Protein AF-A0A0L0LM02-F1 (afdb_monomer)

Mean predicted aligned error: 5.7 Å

Secondary structure (DSSP, 8-state):
--EEEEEEE-TTS-EEEEEEEEEEETTEEEEEEEEEETTEEEEEEEEHHHHHHHHHHHHHHHHHT-

Nearest PDB structures (foldseek):
  5yje-assembly1_B  TM=7.592E-01  e=4.217E-01  Homo sapiens
  3brw-assembly3_C  TM=6.806E-01  e=7.826E-01  Homo sapiens
  3brw-assembly1_A  TM=7.102E-01  e=1.719E+00  Homo sapiens
  1srq-assembly2_C  TM=7.988E-01  e=3.996E+00  Homo sapiens
  1srq-assembly1_B  TM=7.895E-01  e=6.628E+00  Homo sapiens

pLDDT: mean 82.74, std 12.01, range [43.41, 93.94]

Sequence (66 aa):
MKTYSRQFKNEHGDTVTIRTNEETRYGIDGVQVLVGGAEGDTEFFVTKQEAVELYEALGAILKRGR

Structure (mmCIF, N/CA/C/O backbone):
data_AF-A0A0L0LM02-F1
#
_entry.id   AF-A0A0L0LM02-F1
#
loop_
_atom_site.group_PDB
_atom_site.id
_atom_site.type_symbol
_atom_site.label_atom_id
_atom_site.label_alt_id
_atom_site.label_comp_id
_atom_site.label_asym_id
_atom_site.label_entity_id
_atom_site.label_seq_id
_atom_site.pdbx_PDB_ins_code
_atom_site.Cartn_x
_atom_site.Cartn_y
_atom_site.Cartn_z
_atom_site.occupancy
_atom_site.B_iso_or_equiv
_atom_site.auth_seq_id
_atom_site.auth_comp_id
_atom_site.auth_asym_id
_atom_site.auth_atom_id
_atom_site.pdbx_PDB_model_num
ATOM 1 N N . MET A 1 1 ? 0.833 -4.605 14.817 1.00 59.22 1 MET A N 1
ATOM 2 C CA . MET A 1 1 ? 0.636 -3.892 13.540 1.00 59.22 1 MET A CA 1
ATOM 3 C C . MET A 1 1 ? 1.254 -4.739 12.441 1.00 59.22 1 MET A C 1
ATOM 5 O O . MET A 1 1 ? 2.417 -5.102 12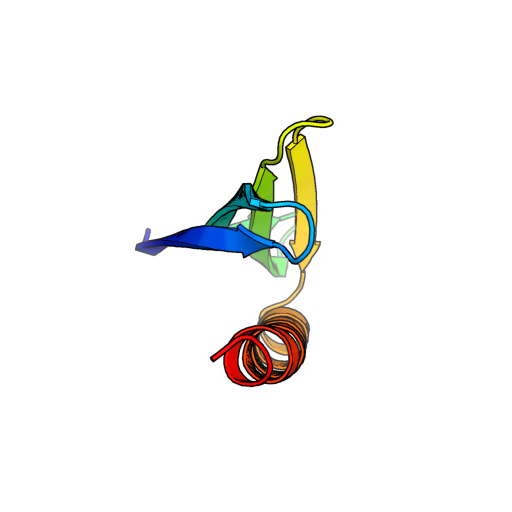.583 1.00 59.22 1 MET A O 1
ATOM 9 N N . LYS A 1 2 ? 0.479 -5.168 11.439 1.00 65.12 2 LYS A N 1
ATOM 10 C CA . LYS A 1 2 ? 1.012 -5.934 10.304 1.00 65.12 2 LYS A CA 1
ATOM 11 C C . LYS A 1 2 ? 1.252 -4.964 9.155 1.00 65.12 2 LYS A C 1
ATOM 13 O O . LYS A 1 2 ? 0.305 -4.368 8.658 1.00 65.12 2 LYS A O 1
ATOM 18 N N . THR A 1 3 ? 2.509 -4.818 8.759 1.00 78.00 3 THR A N 1
ATOM 19 C CA . THR A 1 3 ? 2.891 -4.029 7.589 1.00 78.00 3 THR A CA 1
ATOM 20 C C . THR A 1 3 ? 3.187 -4.985 6.446 1.00 78.00 3 THR A C 1
ATOM 22 O O . THR A 1 3 ? 4.017 -5.884 6.595 1.00 78.00 3 THR A O 1
ATOM 25 N N . TYR A 1 4 ? 2.517 -4.804 5.312 1.00 81.31 4 TYR A N 1
ATOM 26 C CA . TYR A 1 4 ? 2.809 -5.552 4.093 1.00 81.31 4 TYR A CA 1
ATOM 27 C C . TYR A 1 4 ? 3.537 -4.638 3.118 1.00 81.31 4 TYR A C 1
ATOM 29 O O . TYR A 1 4 ? 3.160 -3.487 2.936 1.00 81.31 4 TYR A O 1
ATOM 37 N N . SER A 1 5 ? 4.596 -5.143 2.493 1.00 85.25 5 SER A N 1
ATOM 38 C CA . SER A 1 5 ? 5.371 -4.399 1.502 1.00 85.25 5 SER A CA 1
ATOM 39 C C . SER A 1 5 ? 5.635 -5.293 0.304 1.00 85.25 5 SER A C 1
ATOM 41 O O . SER A 1 5 ? 6.095 -6.425 0.462 1.00 85.25 5 SER A O 1
ATOM 43 N N . ARG A 1 6 ? 5.365 -4.789 -0.898 1.00 84.69 6 ARG A N 1
ATOM 44 C CA . ARG A 1 6 ? 5.654 -5.481 -2.152 1.00 84.69 6 ARG A CA 1
ATOM 45 C C . ARG A 1 6 ? 6.289 -4.524 -3.144 1.00 84.69 6 ARG A C 1
ATOM 47 O O . ARG A 1 6 ? 5.834 -3.400 -3.301 1.00 84.69 6 ARG A O 1
ATOM 54 N N . GLN A 1 7 ? 7.308 -5.008 -3.840 1.00 88.69 7 GLN A N 1
ATOM 55 C CA . GLN A 1 7 ? 8.008 -4.268 -4.880 1.00 88.69 7 GLN A CA 1
ATOM 56 C C . GLN A 1 7 ? 7.894 -5.015 -6.211 1.00 88.69 7 GLN A C 1
ATOM 58 O O . GLN A 1 7 ? 7.961 -6.247 -6.237 1.00 88.69 7 GLN A O 1
ATOM 63 N N . PHE A 1 8 ? 7.704 -4.286 -7.306 1.00 84.69 8 PHE A N 1
ATOM 64 C CA . PHE A 1 8 ? 7.655 -4.833 -8.664 1.00 84.69 8 PHE A CA 1
ATOM 65 C C . PHE A 1 8 ? 8.132 -3.794 -9.688 1.00 84.69 8 PHE A C 1
ATOM 67 O O . PHE A 1 8 ? 8.362 -2.635 -9.343 1.00 84.69 8 PHE A O 1
A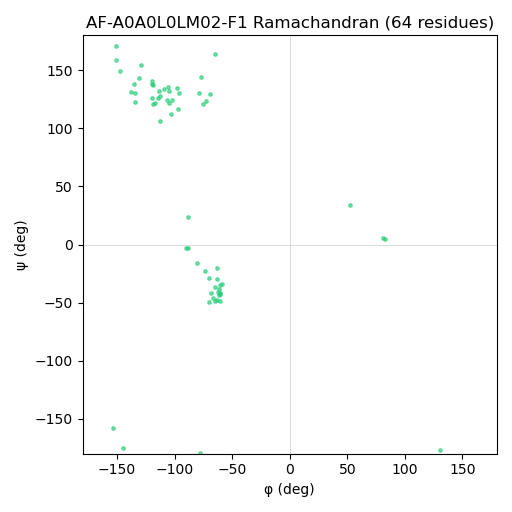TOM 74 N N . LYS A 1 9 ? 8.319 -4.222 -10.941 1.00 84.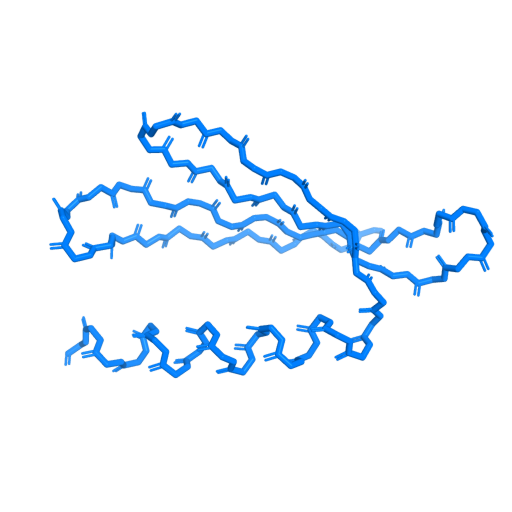94 9 LYS A N 1
ATOM 75 C CA . LYS A 1 9 ? 8.588 -3.329 -12.072 1.00 84.94 9 LYS A CA 1
ATOM 76 C C . LYS A 1 9 ? 7.288 -3.035 -12.818 1.00 84.94 9 LYS A C 1
ATOM 78 O O . LYS A 1 9 ? 6.553 -3.978 -13.101 1.00 84.94 9 LYS A O 1
ATOM 83 N N . ASN A 1 10 ? 6.988 -1.767 -13.093 1.00 80.50 10 ASN A N 1
ATOM 84 C CA . ASN A 1 10 ? 5.860 -1.398 -13.956 1.00 80.50 10 ASN A CA 1
ATOM 85 C C . ASN A 1 10 ? 6.218 -1.598 -15.447 1.00 80.50 10 ASN A C 1
ATOM 87 O O . ASN A 1 10 ? 7.330 -2.011 -15.780 1.00 80.50 10 ASN A O 1
ATOM 91 N N . GLU A 1 11 ? 5.284 -1.279 -16.344 1.00 78.31 11 GLU A N 1
ATOM 92 C CA . GLU A 1 11 ? 5.461 -1.410 -17.802 1.00 78.31 11 GLU A CA 1
ATOM 93 C C . GLU A 1 11 ? 6.575 -0.512 -18.372 1.00 78.31 11 GLU A C 1
ATOM 95 O O . GLU A 1 11 ? 7.120 -0.804 -19.434 1.00 78.31 11 GLU A O 1
ATOM 100 N N . HIS A 1 12 ? 6.965 0.538 -17.648 1.00 80.12 12 HIS A N 1
ATOM 101 C CA . HIS A 1 12 ? 8.065 1.435 -18.007 1.00 80.12 12 HIS A CA 1
ATOM 102 C C . HIS A 1 12 ? 9.431 0.956 -17.480 1.00 80.12 12 HIS A C 1
ATOM 104 O O . HIS A 1 12 ? 10.458 1.560 -17.780 1.00 80.12 12 HIS A O 1
ATOM 110 N N . GLY A 1 13 ? 9.475 -0.147 -16.721 1.00 84.31 13 GLY A N 1
ATOM 111 C CA . GLY A 1 13 ? 10.696 -0.662 -16.092 1.00 84.31 13 GLY A CA 1
ATOM 112 C C . GLY A 1 13 ? 11.053 0.019 -14.765 1.00 84.31 13 GLY A C 1
ATOM 113 O O . GLY A 1 13 ? 12.076 -0.315 -14.146 1.00 84.31 13 GLY A O 1
ATOM 114 N N . ASP A 1 14 ? 10.198 0.916 -14.277 1.00 84.19 14 ASP A N 1
ATOM 115 C CA . ASP A 1 14 ? 10.386 1.610 -13.011 1.00 84.19 14 ASP A CA 1
ATOM 116 C C . ASP A 1 14 ? 10.052 0.708 -11.838 1.00 84.19 14 ASP A C 1
ATOM 118 O O . ASP A 1 14 ? 9.141 -0.121 -11.875 1.00 84.19 14 ASP A O 1
ATOM 122 N N . THR A 1 15 ? 10.813 0.876 -10.764 1.00 88.06 15 THR A N 1
ATOM 123 C CA . THR A 1 15 ? 10.522 0.199 -9.507 1.00 88.06 15 THR A CA 1
ATOM 124 C C . THR A 1 15 ? 9.340 0.876 -8.828 1.00 88.06 15 THR A C 1
ATOM 126 O O . THR A 1 15 ? 9.434 2.040 -8.454 1.00 88.06 15 THR A O 1
ATOM 129 N N . VAL A 1 16 ? 8.276 0.114 -8.593 1.00 86.81 16 VAL A N 1
ATOM 130 C CA . VAL A 1 16 ? 7.134 0.524 -7.776 1.00 86.81 16 VAL A CA 1
ATOM 131 C C . VAL A 1 16 ? 7.147 -0.263 -6.471 1.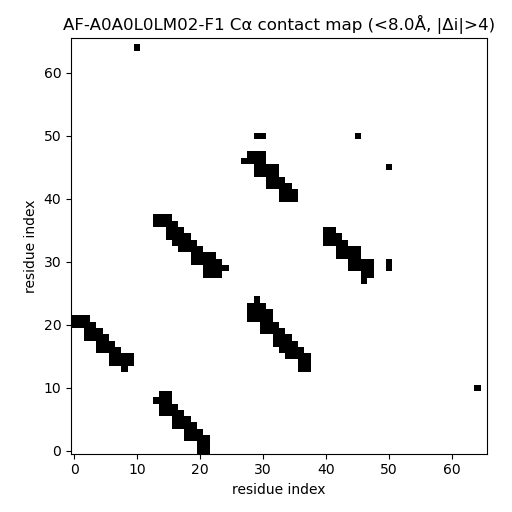00 86.81 16 VAL A C 1
ATOM 133 O O . VAL A 1 16 ? 7.324 -1.484 -6.474 1.00 86.81 16 VAL A O 1
ATOM 136 N N . THR A 1 17 ? 6.956 0.433 -5.354 1.00 89.31 17 THR A N 1
ATOM 137 C CA . THR A 1 17 ? 6.856 -0.143 -4.010 1.00 89.31 17 THR A CA 1
ATOM 138 C C . THR A 1 17 ? 5.493 0.184 -3.426 1.00 89.31 17 THR A C 1
ATOM 140 O O . THR A 1 17 ? 5.160 1.348 -3.256 1.00 89.31 17 THR A O 1
ATOM 143 N N . ILE A 1 18 ? 4.717 -0.834 -3.072 1.00 88.69 18 ILE A N 1
ATOM 144 C CA . ILE A 1 18 ? 3.451 -0.674 -2.358 1.00 88.69 18 ILE A CA 1
ATOM 145 C C . ILE A 1 18 ? 3.665 -1.123 -0.921 1.00 88.69 18 ILE A C 1
ATOM 147 O O . ILE A 1 18 ? 4.083 -2.259 -0.683 1.00 88.69 18 ILE A O 1
ATOM 151 N N . ARG A 1 19 ? 3.362 -0.247 0.034 1.00 90.44 19 ARG A N 1
ATOM 152 C CA . ARG A 1 19 ? 3.338 -0.551 1.463 1.00 90.44 19 ARG A CA 1
ATOM 153 C C . ARG A 1 19 ? 1.941 -0.324 1.996 1.00 90.44 19 ARG A C 1
ATOM 155 O O . ARG A 1 19 ? 1.312 0.674 1.663 1.00 90.44 19 ARG A O 1
ATOM 162 N N . THR A 1 20 ? 1.471 -1.233 2.833 1.00 89.94 20 THR A N 1
ATOM 163 C CA . THR A 1 20 ? 0.192 -1.084 3.512 1.00 89.94 20 THR A CA 1
ATOM 164 C C . THR A 1 20 ? 0.325 -1.347 4.994 1.00 89.94 20 THR A C 1
ATOM 166 O O . THR A 1 20 ? 1.096 -2.211 5.429 1.00 89.94 20 THR A O 1
ATOM 169 N N . ASN A 1 21 ? -0.430 -0.580 5.768 1.00 91.94 21 ASN A N 1
ATOM 170 C CA . ASN A 1 21 ? -0.469 -0.681 7.212 1.00 91.94 21 ASN A CA 1
ATOM 171 C C . ASN A 1 21 ? -1.913 -0.555 7.700 1.00 91.94 21 ASN A C 1
ATOM 173 O O . ASN A 1 21 ? -2.625 0.358 7.294 1.00 91.94 21 ASN A O 1
ATOM 177 N N . GLU A 1 22 ? -2.348 -1.470 8.563 1.00 92.44 22 GLU A N 1
ATOM 178 C CA . GLU A 1 22 ? -3.647 -1.340 9.230 1.00 92.44 22 GLU A CA 1
ATOM 179 C C . GLU A 1 22 ? -3.598 -0.180 10.233 1.00 92.44 22 GLU A C 1
ATOM 181 O O . GLU A 1 22 ? -2.691 -0.117 11.068 1.00 92.44 22 GLU A O 1
ATOM 186 N N . GLU A 1 23 ? -4.576 0.720 10.157 1.00 91.88 23 GLU A N 1
ATOM 187 C CA . GLU A 1 23 ? -4.658 1.918 10.995 1.00 91.88 23 GLU A CA 1
ATOM 188 C C . GLU A 1 23 ? -6.122 2.282 11.274 1.00 91.88 23 GLU A C 1
ATOM 190 O O . GLU A 1 23 ? -6.999 2.056 10.440 1.00 91.88 23 GLU A O 1
ATOM 195 N N . THR A 1 24 ? -6.388 2.879 12.437 1.00 91.38 24 THR A N 1
ATOM 196 C CA . THR A 1 24 ? -7.682 3.497 12.750 1.00 91.38 24 THR A CA 1
ATOM 197 C C . THR A 1 24 ? -7.553 5.012 12.631 1.00 91.38 24 THR A C 1
ATOM 199 O O . THR A 1 24 ? -6.892 5.645 13.456 1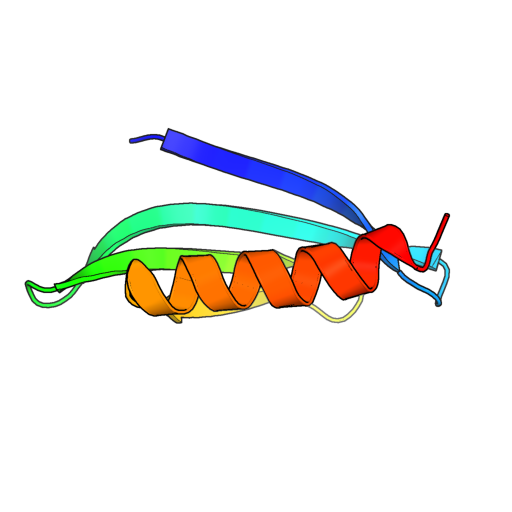.00 91.38 24 THR A O 1
ATOM 202 N N . ARG A 1 25 ? -8.213 5.615 11.638 1.00 88.88 25 ARG A N 1
ATOM 203 C CA . ARG A 1 25 ? -8.185 7.067 11.410 1.00 88.88 25 ARG A CA 1
ATOM 204 C C . ARG A 1 25 ? -9.573 7.653 11.646 1.00 88.88 25 ARG A C 1
ATOM 206 O O . ARG A 1 25 ? -10.554 7.173 11.091 1.00 88.88 25 ARG A O 1
ATOM 213 N N . TYR A 1 26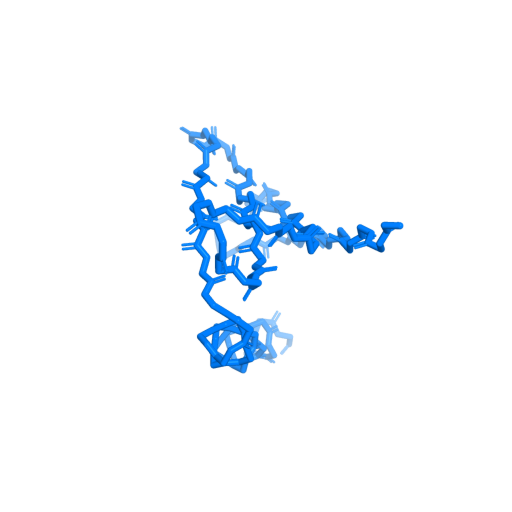 ? -9.672 8.665 12.510 1.00 87.75 26 TYR A N 1
ATOM 214 C CA . TYR A 1 26 ? -10.949 9.292 12.905 1.00 87.75 26 TYR A CA 1
ATOM 215 C C . TYR A 1 26 ? -12.023 8.296 13.400 1.00 87.75 26 TYR A C 1
ATOM 217 O O . TYR A 1 26 ? -13.213 8.497 13.179 1.00 87.75 26 TYR A O 1
ATOM 225 N N . GLY A 1 27 ? -11.604 7.214 14.068 1.00 89.62 27 GLY A N 1
ATOM 226 C CA . GLY A 1 27 ? -12.503 6.165 14.571 1.00 89.62 27 GLY A CA 1
ATOM 227 C C . GLY A 1 27 ? -12.932 5.128 13.527 1.00 89.62 27 GLY A C 1
ATOM 228 O O . GLY A 1 27 ? -13.748 4.265 13.838 1.00 89.62 27 GLY A O 1
ATOM 229 N N . ILE A 1 28 ? -12.385 5.191 12.312 1.00 90.00 28 ILE A N 1
ATOM 230 C CA . ILE A 1 28 ? -12.651 4.237 11.235 1.00 90.00 28 ILE A CA 1
ATOM 231 C C . ILE A 1 28 ? -11.446 3.315 11.090 1.00 90.00 28 ILE A C 1
ATOM 233 O O . ILE A 1 28 ? -10.336 3.775 10.826 1.00 90.00 28 ILE A O 1
ATOM 237 N N . ASP A 1 29 ? -11.671 2.012 11.236 1.00 91.69 29 ASP A N 1
ATOM 238 C CA . ASP A 1 29 ? -10.663 0.994 10.954 1.00 91.69 29 ASP A CA 1
ATOM 239 C C . ASP A 1 29 ? -10.450 0.845 9.446 1.00 91.69 29 ASP A C 1
ATOM 241 O O . ASP A 1 29 ? -11.371 0.505 8.697 1.00 91.69 29 ASP A O 1
ATOM 245 N N . GLY A 1 30 ? -9.212 1.019 9.004 1.00 93.06 30 GLY A N 1
ATOM 246 C CA . GLY A 1 30 ? -8.855 0.947 7.599 1.00 93.06 30 GLY A CA 1
ATOM 247 C C . GLY A 1 30 ? -7.406 0.550 7.375 1.00 93.06 30 GLY A C 1
ATOM 248 O O . GLY A 1 30 ? -6.763 -0.101 8.203 1.00 93.06 30 GLY A O 1
ATOM 249 N N . VAL A 1 31 ? -6.922 0.908 6.196 1.00 92.44 31 VAL A N 1
ATOM 250 C CA . VAL A 1 31 ? -5.590 0.600 5.704 1.00 92.44 31 VAL A CA 1
ATOM 251 C C . VAL A 1 31 ? -5.010 1.873 5.103 1.00 92.44 31 VAL A C 1
ATOM 253 O O . VAL A 1 31 ? -5.574 2.454 4.176 1.00 92.44 31 VAL A O 1
ATOM 256 N N . GLN A 1 32 ? -3.866 2.296 5.623 1.00 93.31 32 GLN A N 1
ATOM 257 C CA . GLN A 1 32 ? -3.024 3.283 4.966 1.00 93.31 32 GLN A CA 1
ATOM 258 C C . GLN A 1 32 ? -2.239 2.581 3.857 1.00 93.31 32 GLN A C 1
ATOM 260 O O . GLN A 1 32 ? -1.636 1.529 4.086 1.00 93.31 32 GLN A O 1
ATOM 265 N N . VAL A 1 33 ? -2.252 3.152 2.658 1.00 91.56 33 VAL A N 1
ATOM 266 C CA . VAL A 1 33 ? -1.555 2.649 1.476 1.00 91.56 33 VAL A CA 1
ATOM 267 C C . VAL A 1 33 ? -0.568 3.711 1.010 1.00 91.56 33 VAL A C 1
ATOM 269 O O . VAL A 1 33 ? -0.945 4.854 0.767 1.00 91.56 33 VAL A O 1
ATOM 272 N N . LEU A 1 34 ? 0.692 3.314 0.864 1.00 92.00 34 LEU A N 1
ATOM 273 C CA . LEU A 1 34 ? 1.767 4.123 0.306 1.00 92.00 34 LEU A CA 1
ATOM 274 C C . LEU A 1 34 ? 2.271 3.454 -0.972 1.00 92.00 34 LEU A C 1
ATOM 276 O O . LEU A 1 34 ? 2.729 2.309 -0.940 1.00 92.00 34 LEU A O 1
ATOM 280 N N . VAL A 1 35 ? 2.206 4.170 -2.085 1.00 89.62 35 VAL A N 1
ATOM 281 C CA . VAL A 1 35 ? 2.726 3.749 -3.385 1.00 89.62 35 VAL A CA 1
ATOM 282 C C . VAL A 1 35 ? 3.901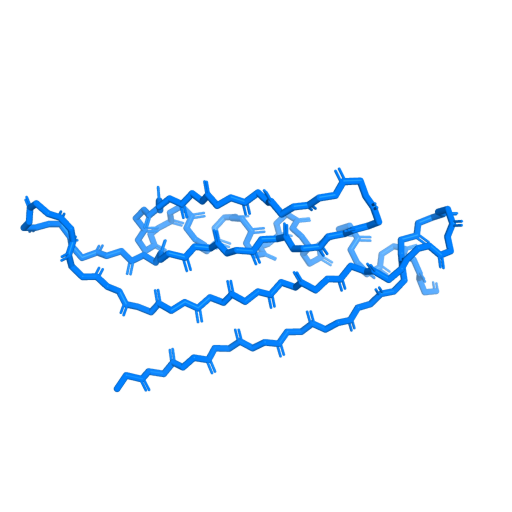 4.651 -3.734 1.00 89.62 35 VAL A C 1
ATOM 284 O O . VAL A 1 35 ? 3.705 5.812 -4.072 1.00 89.62 35 VAL A O 1
ATOM 287 N N . GLY A 1 36 ? 5.115 4.121 -3.633 1.00 89.88 36 GLY A N 1
ATOM 288 C CA . GLY A 1 36 ? 6.337 4.816 -4.025 1.00 89.88 36 GLY A CA 1
ATOM 289 C C . GLY A 1 36 ? 6.800 4.409 -5.417 1.00 89.88 36 GLY A C 1
ATOM 290 O O . GLY A 1 36 ? 6.831 3.215 -5.736 1.00 89.88 36 GLY A O 1
ATOM 291 N N . GLY A 1 37 ? 7.169 5.388 -6.238 1.00 86.19 37 GLY A N 1
ATOM 292 C CA . GLY A 1 37 ? 7.665 5.195 -7.600 1.00 86.19 37 GLY A CA 1
ATOM 293 C C . GLY A 1 37 ? 8.746 6.207 -7.982 1.00 86.19 37 GLY A C 1
ATOM 294 O O . GLY A 1 37 ? 9.181 7.015 -7.167 1.00 86.19 37 GLY A O 1
ATOM 295 N N . ALA A 1 38 ? 9.190 6.163 -9.241 1.00 79.88 38 ALA A N 1
ATOM 296 C CA . ALA A 1 38 ? 10.226 7.066 -9.755 1.00 79.88 38 ALA A CA 1
ATOM 297 C C . ALA A 1 38 ? 9.800 8.547 -9.748 1.00 79.88 38 ALA A C 1
ATOM 299 O O . ALA A 1 38 ? 10.640 9.428 -9.583 1.00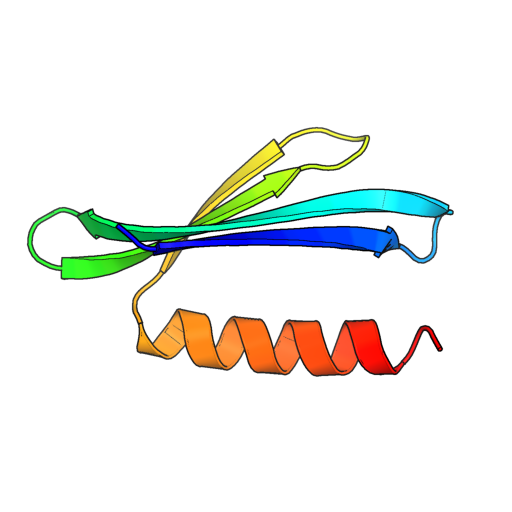 79.88 38 ALA A O 1
ATOM 300 N N . GLU A 1 39 ? 8.501 8.812 -9.896 1.00 81.88 39 GLU A N 1
ATOM 301 C CA . GLU A 1 39 ? 7.931 10.165 -9.949 1.00 81.88 39 GLU A CA 1
ATOM 302 C C . GLU A 1 39 ? 7.524 10.712 -8.569 1.00 81.88 39 GLU A C 1
ATOM 304 O O . GLU A 1 39 ? 7.113 11.866 -8.458 1.00 81.88 39 GLU A O 1
ATOM 309 N N . GLY A 1 40 ? 7.665 9.907 -7.512 1.00 85.12 40 GLY A N 1
ATOM 310 C CA . GLY A 1 40 ? 7.338 10.284 -6.141 1.00 85.12 40 GLY A CA 1
ATOM 311 C C . GLY A 1 40 ? 6.458 9.268 -5.422 1.00 85.12 40 GLY A C 1
ATOM 312 O O . GLY A 1 40 ? 6.117 8.204 -5.948 1.00 85.12 40 GLY A O 1
ATOM 313 N N . ASP A 1 41 ? 6.094 9.631 -4.195 1.00 90.12 41 ASP A N 1
ATOM 314 C CA . ASP A 1 41 ? 5.300 8.800 -3.301 1.00 90.12 41 ASP A CA 1
ATOM 315 C C . ASP A 1 41 ? 3.865 9.328 -3.228 1.00 90.12 41 ASP A C 1
ATOM 317 O O . ASP A 1 41 ? 3.625 10.519 -3.030 1.00 90.12 41 ASP A O 1
ATOM 321 N N . THR A 1 42 ? 2.899 8.425 -3.377 1.00 90.44 42 THR A N 1
ATOM 322 C CA . THR A 1 42 ? 1.470 8.704 -3.206 1.00 90.44 42 THR A CA 1
ATOM 323 C C . THR A 1 42 ? 0.956 7.963 -1.982 1.00 90.44 42 THR A C 1
ATOM 325 O O . THR A 1 42 ? 1.125 6.749 -1.874 1.00 90.44 42 THR A O 1
ATOM 328 N N . GLU A 1 43 ? 0.297 8.678 -1.074 1.00 92.38 43 GLU A N 1
ATOM 329 C CA . GLU A 1 43 ? -0.292 8.112 0.140 1.00 92.38 43 GLU A CA 1
ATOM 330 C C . GLU A 1 43 ? -1.804 8.339 0.169 1.00 92.38 43 GLU A C 1
ATOM 332 O O . GLU A 1 43 ? -2.288 9.427 -0.149 1.00 92.38 43 GLU A O 1
ATOM 337 N N . PHE A 1 44 ? -2.554 7.320 0.579 1.00 92.19 44 PHE A N 1
ATOM 338 C CA . PHE A 1 44 ? -3.991 7.423 0.805 1.00 92.19 44 PHE A CA 1
ATOM 339 C C . PHE A 1 44 ? -4.465 6.440 1.881 1.00 92.19 44 PHE A C 1
ATOM 341 O O . PHE A 1 44 ? -3.805 5.450 2.191 1.00 92.19 44 PHE A O 1
ATOM 348 N N . PHE A 1 45 ? -5.623 6.731 2.473 1.00 93.94 45 PHE A N 1
ATOM 349 C CA . PHE A 1 45 ? -6.278 5.884 3.469 1.00 93.94 45 PHE A CA 1
ATOM 350 C C . PHE A 1 45 ? -7.582 5.348 2.892 1.00 93.94 45 PHE A C 1
ATOM 352 O O . PHE A 1 45 ? -8.373 6.116 2.348 1.00 93.94 45 PHE A O 1
ATOM 359 N N . VAL A 1 46 ? -7.799 4.046 3.033 1.00 92.00 46 VAL A N 1
ATOM 360 C CA . VAL A 1 46 ? -9.002 3.352 2.567 1.00 92.00 46 VAL A CA 1
ATOM 361 C C . VAL A 1 46 ? -9.585 2.507 3.686 1.00 92.00 46 VAL A C 1
ATOM 363 O O . VAL A 1 46 ? -8.879 2.061 4.591 1.00 92.00 46 VAL A O 1
ATOM 366 N N . THR A 1 47 ? -10.884 2.251 3.633 1.00 92.81 47 THR A N 1
ATOM 367 C CA . THR A 1 47 ? -11.520 1.256 4.498 1.00 92.81 47 THR A CA 1
ATOM 368 C C . THR A 1 47 ? -10.999 -0.150 4.186 1.00 92.81 47 THR A C 1
ATOM 370 O O . THR A 1 47 ? -10.428 -0.417 3.127 1.00 92.81 47 THR A O 1
ATOM 373 N N . LYS A 1 48 ? -11.228 -1.101 5.099 1.00 88.06 48 LYS A N 1
ATOM 374 C CA . LYS A 1 48 ? -10.857 -2.510 4.870 1.00 88.06 48 LYS A CA 1
ATOM 375 C C . LYS A 1 48 ? -11.534 -3.110 3.629 1.00 88.06 48 LYS A C 1
ATOM 377 O O . LYS A 1 48 ? -10.922 -3.941 2.968 1.00 88.06 48 LYS A O 1
ATOM 382 N N . GLN A 1 49 ? -12.764 -2.699 3.311 1.00 88.75 49 GLN A N 1
ATOM 383 C CA . GLN A 1 49 ? -13.487 -3.183 2.130 1.00 88.75 49 GLN A CA 1
ATOM 384 C C . GLN A 1 49 ? -12.859 -2.651 0.835 1.00 88.75 49 GLN A C 1
ATOM 386 O O . GLN A 1 49 ? -12.513 -3.435 -0.043 1.00 88.75 49 GLN A O 1
ATOM 391 N N . GLU A 1 50 ? -12.623 -1.342 0.758 1.00 90.12 50 GLU A N 1
ATOM 392 C CA . GLU A 1 50 ? -11.949 -0.710 -0.385 1.00 90.12 50 GLU A CA 1
ATOM 393 C C . GLU A 1 50 ? -10.527 -1.255 -0.581 1.00 90.12 50 GL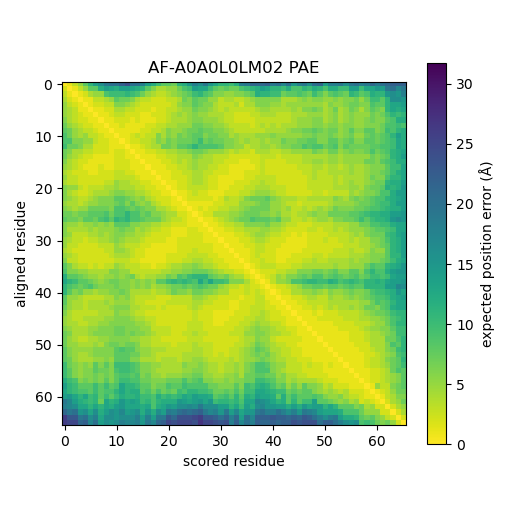U A C 1
ATOM 395 O O . GLU A 1 50 ? -10.074 -1.425 -1.711 1.00 90.12 50 GLU A O 1
ATOM 400 N N . ALA A 1 51 ? -9.821 -1.586 0.506 1.00 86.00 51 ALA A N 1
ATOM 401 C CA . ALA A 1 51 ? -8.508 -2.217 0.423 1.00 86.00 51 ALA A CA 1
ATOM 402 C C . ALA A 1 51 ? -8.566 -3.570 -0.308 1.00 86.00 51 ALA A C 1
ATOM 404 O O . ALA A 1 51 ? -7.692 -3.854 -1.124 1.00 86.00 51 ALA A O 1
ATOM 405 N N . VAL A 1 52 ? -9.588 -4.395 -0.051 1.00 85.19 52 VAL A N 1
ATOM 406 C CA . VAL A 1 52 ? -9.777 -5.683 -0.743 1.00 85.19 52 VAL A CA 1
ATOM 407 C C . VAL A 1 52 ? -10.000 -5.464 -2.239 1.00 85.19 52 VAL A C 1
ATOM 409 O O . VAL A 1 52 ? -9.302 -6.077 -3.045 1.00 85.19 52 VAL A O 1
ATOM 412 N N . GLU A 1 53 ? -10.887 -4.540 -2.611 1.00 87.19 53 GLU A N 1
ATOM 413 C CA . GLU A 1 53 ? -11.156 -4.197 -4.016 1.00 87.19 53 GLU A CA 1
ATOM 414 C C . GLU A 1 53 ? -9.896 -3.672 -4.726 1.00 87.19 53 GLU A C 1
ATOM 416 O O . GLU A 1 53 ? -9.570 -4.089 -5.842 1.00 87.19 53 GLU A O 1
ATOM 421 N N . LEU A 1 54 ? -9.120 -2.820 -4.047 1.00 83.38 54 LEU A N 1
ATOM 422 C CA . LEU A 1 54 ? -7.846 -2.311 -4.548 1.00 83.38 54 LEU A CA 1
ATOM 423 C C . LEU A 1 54 ? -6.836 -3.441 -4.778 1.00 83.38 54 LEU A C 1
ATOM 425 O O . LEU A 1 54 ? -6.159 -3.466 -5.807 1.00 83.38 54 LEU A O 1
ATOM 429 N N . TYR A 1 55 ? -6.728 -4.396 -3.851 1.00 78.19 55 TYR A N 1
ATOM 430 C CA . TYR A 1 55 ? -5.838 -5.545 -4.011 1.00 78.19 55 TYR A CA 1
ATOM 431 C C . TYR A 1 55 ? -6.248 -6.456 -5.166 1.00 78.19 55 TYR A C 1
ATOM 433 O O . TYR A 1 55 ? -5.370 -6.984 -5.851 1.00 78.19 55 TYR A O 1
ATOM 441 N N . GLU A 1 56 ? -7.544 -6.640 -5.406 1.00 81.19 56 GLU A N 1
ATOM 442 C CA . GLU A 1 56 ? -8.039 -7.408 -6.550 1.00 81.19 56 GLU A CA 1
ATOM 443 C C . GLU A 1 56 ? -7.714 -6.710 -7.875 1.00 81.19 56 GLU A C 1
ATOM 445 O O . GLU A 1 56 ? -7.164 -7.344 -8.783 1.00 81.19 56 GLU A O 1
ATOM 450 N N . ALA A 1 57 ? -7.952 -5.397 -7.960 1.00 79.81 57 ALA A N 1
ATOM 451 C CA . ALA A 1 57 ? -7.614 -4.589 -9.130 1.00 79.81 57 ALA A CA 1
ATOM 452 C C . ALA A 1 57 ? -6.101 -4.602 -9.415 1.00 79.81 57 ALA A C 1
ATOM 454 O O . ALA A 1 57 ? -5.670 -4.898 -10.534 1.00 79.81 57 ALA A O 1
ATOM 455 N N . LEU A 1 58 ? -5.277 -4.373 -8.387 1.00 74.12 58 LEU A N 1
ATOM 456 C CA . LEU A 1 58 ? -3.818 -4.458 -8.487 1.00 74.12 58 LEU A CA 1
ATOM 457 C C . LEU A 1 58 ? -3.363 -5.875 -8.846 1.00 74.12 58 LEU A C 1
ATOM 459 O O . LEU A 1 58 ? -2.468 -6.049 -9.668 1.00 74.12 58 LEU A O 1
ATOM 463 N N . GLY A 1 59 ? -3.982 -6.906 -8.274 1.00 69.31 59 GLY A N 1
ATOM 464 C CA . GLY A 1 59 ? -3.694 -8.301 -8.588 1.00 69.31 59 GLY A CA 1
ATOM 465 C C . GLY A 1 59 ? -3.965 -8.646 -10.053 1.00 69.31 59 GLY A C 1
ATOM 466 O O . GLY A 1 59 ? -3.181 -9.383 -10.653 1.00 69.31 59 GLY A O 1
ATOM 467 N N . ALA A 1 60 ? -5.029 -8.100 -10.645 1.00 66.88 60 ALA A N 1
ATOM 468 C CA . ALA A 1 60 ? -5.352 -8.274 -12.059 1.00 66.88 60 ALA A CA 1
ATOM 469 C C . ALA A 1 60 ? -4.336 -7.577 -12.980 1.00 66.88 60 ALA A C 1
ATOM 471 O O . ALA A 1 60 ? -3.908 -8.167 -13.973 1.00 66.88 60 ALA A O 1
ATOM 472 N N . ILE A 1 61 ? -3.904 -6.365 -12.620 1.00 63.31 61 ILE A N 1
ATOM 473 C CA . ILE A 1 61 ? -2.870 -5.615 -13.350 1.00 63.31 61 ILE A CA 1
ATOM 474 C C . ILE A 1 61 ? -1.523 -6.348 -13.266 1.00 63.31 61 ILE A C 1
ATOM 476 O O . ILE A 1 61 ? -0.892 -6.630 -14.281 1.00 63.31 61 ILE A O 1
ATOM 480 N N . LEU A 1 62 ? -1.114 -6.756 -12.062 1.00 60.31 62 LEU A N 1
ATOM 481 C CA . LEU A 1 62 ? 0.175 -7.409 -11.822 1.00 60.31 62 LEU A CA 1
ATOM 482 C C . LEU A 1 62 ? 0.265 -8.830 -12.391 1.00 60.31 62 LEU A C 1
ATOM 484 O O . LEU A 1 62 ? 1.357 -9.277 -12.733 1.00 60.31 62 LEU A O 1
ATOM 488 N N . LYS A 1 63 ? -0.852 -9.564 -12.498 1.00 56.19 63 LYS A N 1
ATOM 489 C CA . LYS A 1 63 ? -0.875 -10.890 -13.142 1.00 56.19 63 LYS A CA 1
ATOM 490 C C . LYS A 1 63 ? -0.758 -10.819 -14.666 1.00 56.19 63 LYS A C 1
ATOM 492 O O . LYS A 1 63 ? -0.352 -11.812 -15.257 1.00 56.19 63 LYS A O 1
ATOM 497 N N . ARG A 1 64 ? -1.111 -9.691 -15.291 1.00 48.06 64 ARG A N 1
ATOM 498 C CA . ARG A 1 64 ? -1.004 -9.498 -16.748 1.00 48.06 64 ARG A CA 1
ATOM 499 C C . ARG A 1 64 ? 0.406 -9.143 -17.226 1.00 48.06 64 ARG A C 1
ATOM 501 O O . ARG A 1 64 ? 0.674 -9.297 -18.408 1.00 48.06 64 ARG A O 1
ATOM 508 N N . GLY A 1 65 ? 1.300 -8.723 -16.331 1.00 44.09 65 GLY A N 1
ATOM 509 C CA . GLY A 1 65 ? 2.703 -8.424 -16.646 1.00 44.09 65 GLY A CA 1
ATOM 510 C C . GLY A 1 65 ? 3.657 -9.621 -16.537 1.00 44.09 65 GLY A C 1
ATOM 511 O O . GLY A 1 65 ? 4.837 -9.409 -16.264 1.00 44.09 65 GLY A O 1
ATOM 512 N N . ARG A 1 66 ? 3.163 -10.861 -16.657 1.00 43.41 66 ARG A N 1
ATOM 513 C CA . ARG A 1 66 ? 3.968 -12.087 -16.549 1.00 43.41 66 ARG A CA 1
ATOM 514 C C . ARG A 1 66 ? 3.983 -12.871 -17.850 1.00 43.41 66 ARG A C 1
ATOM 516 O O . ARG A 1 66 ? 2.901 -12.979 -18.464 1.00 43.41 66 ARG A O 1
#

Solvent-accessible surface area (backbone atoms only — not comparable to full-atom values): 3849 Å² total; per-residue (Å²): 132,68,71,50,75,51,74,49,67,50,97,87,68,43,61,35,37,42,36,36,34,67,44,70,58,97,87,42,68,23,33,39,39,38,42,36,42,88,94,48,74,49,75,50,75,36,43,59,67,55,46,52,55,50,50,52,55,50,48,56,57,61,61,67,77,110

Radius of gyration: 12.61 Å; Cα contacts (8 Å, |Δi|>4): 100; chains: 1; bounding box: 24×22×33 Å

Foldseek 3Di:
DDKDKDWDADPVRKIKIWIKDFDQDPNATWIWIWIQIPVGIDIDTDHPVVVVVVCVVVVVRVVVVD